Protein AF-A0A0R1Y4G4-F1 (afdb_monomer)

Sequence (71 aa):
MENIDVEVNELKGKSIPTWEVIIPNKKSIGLIEKVDGRYRATTTKTSNVLFAKSLESSINDLLSYFALHEK

Foldseek 3Di:
DDDFDKDWAFDPPDPFTKIWIAGPPPGTQWMWTCDPQWIWTAGPPPRDIDIDNDPVVSNVVSVVCCVVPPD

pLDDT: mean 90.78, std 9.66, range [49.31, 98.25]

Secondary structure (DSSP, 8-state):
------EEEE-TT-SS-EEEEEETTTEEEEEEEEETTEEEEEETTT--EEEESSHHHHHHHHHHHHHHH--

Mean predicted aligned error: 3.95 Å

Structure (mmCIF, N/CA/C/O backbone):
data_AF-A0A0R1Y4G4-F1
#
_entry.id   AF-A0A0R1Y4G4-F1
#
loop_
_atom_site.group_PDB
_atom_site.id
_atom_site.type_symbol
_atom_site.label_atom_id
_atom_site.label_alt_id
_atom_site.label_comp_id
_atom_site.label_asym_id
_atom_site.label_entity_id
_atom_site.label_seq_id
_atom_site.pdbx_PDB_ins_code
_atom_site.Cartn_x
_atom_site.Cartn_y
_atom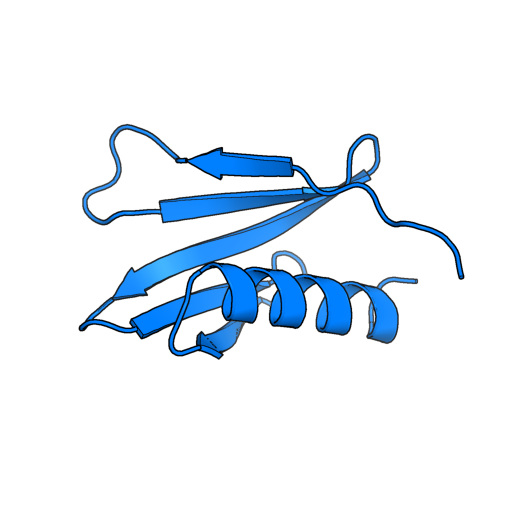_site.Cartn_z
_atom_site.occupancy
_atom_site.B_iso_or_equiv
_atom_site.auth_seq_id
_atom_site.auth_comp_id
_atom_site.auth_asym_id
_atom_site.auth_atom_id
_atom_site.pdbx_PDB_model_num
ATOM 1 N N . MET A 1 1 ? 23.381 5.158 -5.376 1.00 49.31 1 MET A N 1
ATOM 2 C CA . MET A 1 1 ? 21.974 4.927 -4.994 1.00 49.31 1 MET A CA 1
ATOM 3 C C . MET A 1 1 ? 21.151 5.845 -5.867 1.00 49.31 1 MET A C 1
ATOM 5 O O . MET A 1 1 ? 21.405 7.041 -5.845 1.00 49.31 1 MET A O 1
ATOM 9 N N . GLU A 1 2 ? 20.290 5.293 -6.715 1.00 59.78 2 GLU A N 1
ATOM 10 C CA . GLU A 1 2 ? 19.292 6.107 -7.413 1.00 59.78 2 GLU A CA 1
ATOM 11 C C . GLU A 1 2 ? 18.218 6.478 -6.394 1.00 59.78 2 GLU A C 1
ATOM 13 O O . GLU A 1 2 ? 17.709 5.600 -5.694 1.00 59.78 2 GLU A O 1
ATOM 18 N N . ASN A 1 3 ? 17.909 7.766 -6.281 1.00 66.88 3 ASN A N 1
ATOM 19 C CA . ASN A 1 3 ? 16.739 8.201 -5.534 1.00 66.88 3 ASN A CA 1
ATOM 20 C C . ASN A 1 3 ? 15.520 7.892 -6.404 1.00 66.88 3 ASN A C 1
ATOM 22 O O . ASN A 1 3 ? 15.451 8.332 -7.550 1.00 66.88 3 ASN A O 1
ATOM 26 N N . ILE A 1 4 ? 14.602 7.082 -5.884 1.00 73.88 4 ILE A N 1
ATOM 27 C CA . ILE A 1 4 ? 13.312 6.853 -6.528 1.00 73.88 4 ILE A CA 1
ATOM 28 C C . ILE A 1 4 ? 12.367 7.896 -5.951 1.00 73.88 4 ILE A C 1
ATOM 30 O O . ILE A 1 4 ? 12.026 7.827 -4.770 1.00 73.88 4 ILE A O 1
ATOM 34 N N . ASP A 1 5 ? 11.960 8.850 -6.780 1.00 84.69 5 ASP A N 1
ATOM 35 C CA . ASP A 1 5 ? 10.877 9.755 -6.420 1.00 84.69 5 ASP A CA 1
ATOM 36 C C . ASP A 1 5 ? 9.582 8.949 -6.281 1.00 84.69 5 ASP A C 1
ATOM 38 O O . ASP A 1 5 ? 9.280 8.067 -7.094 1.00 84.69 5 ASP A O 1
ATOM 42 N N . VAL A 1 6 ? 8.825 9.234 -5.226 1.00 90.31 6 VAL A N 1
ATOM 43 C CA . VAL A 1 6 ? 7.550 8.580 -4.940 1.00 90.31 6 VAL A CA 1
ATOM 44 C C . VAL A 1 6 ? 6.503 9.630 -4.611 1.00 90.31 6 VAL A C 1
ATOM 46 O O . VAL A 1 6 ? 6.740 10.548 -3.828 1.00 90.31 6 VAL A O 1
ATOM 49 N N . GLU A 1 7 ? 5.329 9.473 -5.206 1.00 94.69 7 GLU A N 1
ATOM 50 C CA . GLU A 1 7 ? 4.143 10.253 -4.890 1.00 94.69 7 GLU A CA 1
ATOM 51 C C . GLU A 1 7 ? 3.156 9.387 -4.113 1.00 94.69 7 GLU A C 1
ATOM 53 O O . GLU A 1 7 ? 2.929 8.218 -4.438 1.00 94.69 7 GLU A O 1
ATOM 58 N N . VAL A 1 8 ? 2.558 9.974 -3.078 1.00 96.06 8 VAL A N 1
ATOM 59 C CA . VAL A 1 8 ? 1.554 9.320 -2.238 1.00 96.06 8 VAL A CA 1
ATOM 60 C C . VAL A 1 8 ? 0.291 10.161 -2.280 1.00 96.06 8 VAL A C 1
ATOM 62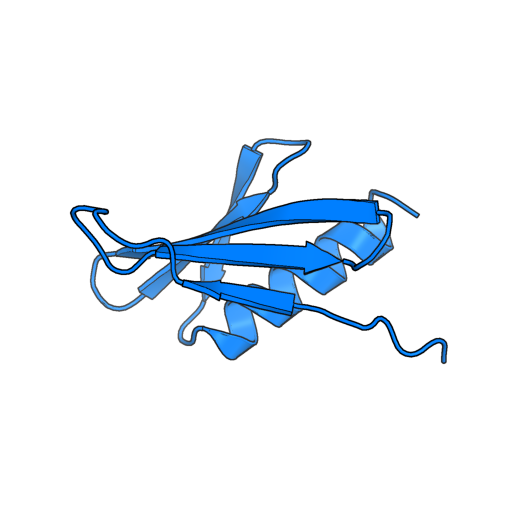 O O . VAL A 1 8 ? 0.239 11.255 -1.721 1.00 96.06 8 VAL A O 1
ATOM 65 N N . ASN A 1 9 ? -0.731 9.641 -2.951 1.00 95.81 9 ASN A N 1
ATOM 66 C CA . ASN A 1 9 ? -1.977 10.348 -3.205 1.00 95.81 9 ASN A CA 1
ATOM 67 C C . ASN A 1 9 ? -3.096 9.761 -2.348 1.00 95.81 9 ASN A C 1
ATOM 69 O O . ASN A 1 9 ? -3.442 8.590 -2.480 1.00 95.81 9 ASN A O 1
ATOM 73 N N . GLU A 1 10 ? -3.693 10.566 -1.471 1.00 96.88 10 GLU A N 1
ATOM 74 C CA . GLU A 1 10 ? -4.880 10.141 -0.728 1.00 96.88 10 GLU A CA 1
ATOM 75 C C . GLU A 1 10 ? -6.101 10.063 -1.657 1.00 96.88 10 GLU A C 1
ATOM 77 O O . GLU A 1 10 ? -6.472 11.037 -2.322 1.00 96.88 10 GLU A O 1
ATOM 82 N N . LEU A 1 11 ? -6.751 8.899 -1.688 1.00 96.75 11 LEU A N 1
ATOM 83 C CA . LEU A 1 11 ? -7.929 8.661 -2.511 1.00 96.75 11 LEU A CA 1
ATOM 84 C C . LEU A 1 11 ? -9.189 9.126 -1.778 1.00 96.75 11 LEU A C 1
ATOM 86 O O . LEU A 1 11 ? -9.675 8.490 -0.841 1.00 96.75 11 LEU A O 1
ATOM 90 N N . LYS A 1 12 ? -9.756 10.236 -2.252 1.00 94.38 12 LYS A N 1
ATOM 91 C CA . LYS A 1 12 ? -10.994 10.808 -1.710 1.00 94.38 12 LYS A CA 1
ATOM 92 C C . LYS A 1 12 ? -12.209 9.928 -2.034 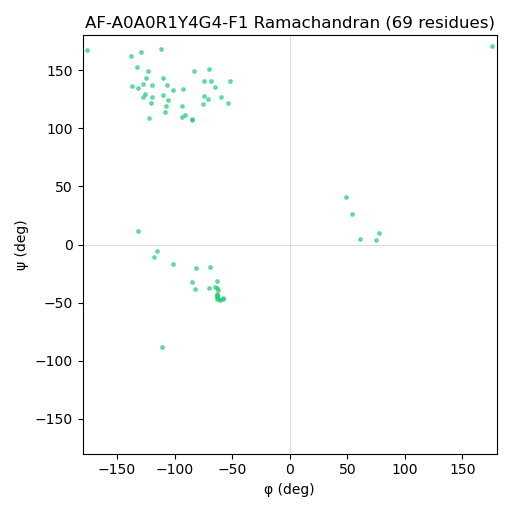1.00 94.38 12 LYS A C 1
ATOM 94 O O . LYS A 1 12 ? -12.251 9.248 -3.056 1.00 94.38 12 LYS A O 1
ATOM 99 N N . GLY A 1 13 ? -13.223 9.970 -1.166 1.00 93.38 13 GLY A N 1
ATOM 100 C CA . GLY A 1 13 ? -14.498 9.265 -1.369 1.00 93.38 13 GLY A CA 1
ATOM 101 C C . GLY A 1 13 ? -14.462 7.758 -1.084 1.00 93.38 13 GLY A C 1
ATOM 102 O O . GLY A 1 13 ? -15.422 7.057 -1.395 1.00 93.38 13 GLY A O 1
ATOM 103 N N . LYS A 1 14 ? -13.374 7.245 -0.499 1.00 94.62 14 LYS A N 1
ATOM 104 C CA . LYS A 1 14 ? -13.284 5.861 -0.020 1.00 94.62 14 LYS A CA 1
ATOM 105 C C . LYS A 1 14 ? -13.906 5.724 1.369 1.00 94.62 14 LYS A C 1
ATOM 107 O O . LYS A 1 14 ? -13.867 6.651 2.172 1.00 94.62 14 LYS A O 1
ATOM 112 N N . SER A 1 15 ? -14.467 4.549 1.653 1.00 94.25 15 SER A N 1
ATOM 113 C CA . SER A 1 15 ? -15.082 4.225 2.949 1.00 94.25 15 SER A CA 1
ATOM 114 C C . SER A 1 15 ? -14.067 4.106 4.088 1.00 94.25 15 SER A C 1
ATOM 116 O O . SER A 1 15 ? -14.440 4.195 5.254 1.00 94.25 15 SER A O 1
ATOM 118 N N . ILE A 1 16 ? -12.794 3.899 3.753 1.00 95.81 16 ILE A N 1
ATOM 119 C CA . ILE A 1 16 ? -11.666 3.861 4.682 1.00 95.81 16 ILE A CA 1
ATOM 120 C C . ILE A 1 16 ? -10.521 4.718 4.132 1.00 95.81 16 ILE A C 1
ATOM 122 O O . ILE A 1 16 ? -10.403 4.845 2.906 1.00 95.81 16 ILE A O 1
ATOM 126 N N . PRO A 1 17 ? -9.656 5.278 4.999 1.00 97.56 17 PRO A N 1
ATOM 127 C CA . PRO A 1 17 ? -8.469 5.995 4.553 1.00 97.56 17 PRO A CA 1
ATOM 128 C C . PRO A 1 17 ? -7.643 5.118 3.614 1.00 97.56 17 PRO A C 1
ATOM 130 O O . PRO A 1 17 ? -7.258 4.003 3.976 1.00 97.56 17 PRO A O 1
ATOM 133 N N . THR A 1 18 ? -7.433 5.613 2.400 1.00 98.00 18 THR A N 1
ATOM 134 C CA . THR A 1 18 ? -6.779 4.878 1.322 1.00 98.00 18 THR A CA 1
ATOM 135 C C . THR A 1 18 ? -5.812 5.803 0.604 1.00 98.00 18 THR A C 1
ATOM 137 O O . THR A 1 18 ? -6.167 6.933 0.275 1.00 98.00 18 THR A O 1
ATOM 140 N N . TRP A 1 19 ? -4.618 5.306 0.313 1.00 98.19 19 TRP A N 1
ATOM 141 C CA . TRP A 1 19 ? -3.588 6.011 -0.434 1.00 98.19 19 TRP A CA 1
ATOM 142 C C . TRP A 1 19 ? -3.156 5.185 -1.634 1.00 98.19 19 TRP A C 1
ATOM 144 O O . TRP A 1 19 ? -3.060 3.962 -1.560 1.00 98.19 19 TRP A O 1
ATOM 154 N N . GLU A 1 20 ? -2.872 5.861 -2.732 1.00 97.12 20 GLU A N 1
ATOM 155 C CA . GLU A 1 20 ? -2.199 5.295 -3.887 1.00 97.12 20 GLU A CA 1
ATOM 156 C C . GLU A 1 20 ? -0.733 5.716 -3.877 1.00 97.12 20 GLU A C 1
ATOM 158 O O . GLU A 1 20 ? -0.422 6.892 -3.678 1.00 97.12 20 GLU A O 1
ATOM 163 N N . VAL A 1 21 ? 0.162 4.753 -4.092 1.00 96.69 21 VAL A N 1
ATOM 164 C CA . VAL A 1 21 ? 1.602 4.994 -4.185 1.00 96.69 21 VAL A CA 1
ATOM 165 C C . VAL A 1 21 ? 2.029 4.880 -5.641 1.00 96.69 21 VAL A C 1
ATOM 167 O O . VAL A 1 21 ? 1.808 3.853 -6.286 1.00 96.69 21 VAL A O 1
ATOM 170 N N . ILE A 1 22 ? 2.655 5.935 -6.157 1.00 94.50 22 ILE A N 1
ATOM 171 C CA . ILE A 1 22 ? 3.002 6.090 -7.570 1.00 94.50 22 ILE A CA 1
ATOM 172 C C . ILE A 1 22 ? 4.487 6.411 -7.694 1.00 94.50 22 ILE A C 1
ATOM 174 O O . ILE A 1 22 ? 5.018 7.232 -6.951 1.00 94.50 22 ILE A O 1
ATOM 178 N N . ILE A 1 23 ? 5.150 5.791 -8.670 1.00 90.50 23 ILE A N 1
ATOM 179 C CA . ILE A 1 23 ? 6.454 6.267 -9.139 1.00 90.50 23 ILE A CA 1
ATOM 180 C C . ILE A 1 23 ? 6.200 7.189 -10.338 1.00 90.50 23 ILE A C 1
ATOM 182 O O . ILE A 1 23 ? 5.647 6.708 -11.342 1.00 90.50 23 ILE A O 1
ATOM 186 N N . PRO A 1 24 ? 6.583 8.481 -10.270 1.00 86.00 24 PRO A N 1
ATOM 187 C CA . PRO A 1 24 ? 6.395 9.429 -11.360 1.00 86.00 24 PRO A CA 1
ATOM 188 C C . PRO A 1 24 ? 6.948 8.889 -12.679 1.00 86.00 24 PRO A C 1
ATOM 190 O O . PRO A 1 24 ? 7.991 8.235 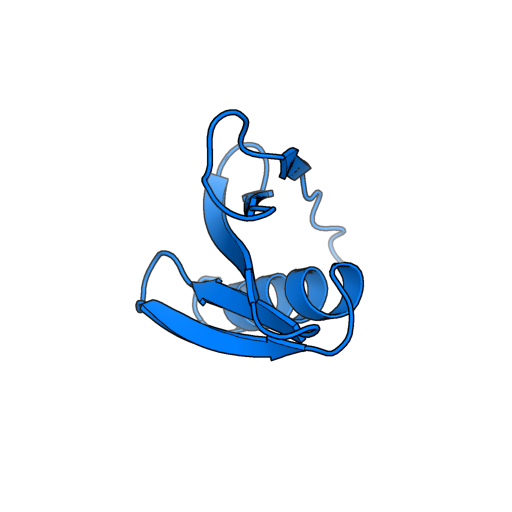-12.716 1.00 86.00 24 PRO A O 1
ATOM 193 N N . ASN A 1 25 ? 6.234 9.142 -13.776 1.00 81.88 25 ASN A N 1
ATOM 194 C CA . ASN A 1 25 ? 6.576 8.670 -15.127 1.00 81.88 25 ASN A CA 1
ATOM 195 C C . ASN A 1 25 ? 6.639 7.140 -15.311 1.00 81.88 25 ASN A C 1
ATOM 197 O O . ASN A 1 25 ? 6.998 6.676 -16.393 1.00 81.88 25 ASN A O 1
ATOM 201 N N . LYS A 1 26 ? 6.286 6.344 -14.292 1.00 77.06 26 LYS A N 1
ATOM 202 C CA . LYS A 1 26 ? 6.124 4.892 -14.417 1.00 77.06 26 LYS A CA 1
ATOM 203 C C . LYS A 1 26 ? 4.661 4.499 -14.286 1.00 77.06 26 LYS A C 1
ATOM 205 O O . LYS A 1 26 ? 3.980 4.346 -15.294 1.00 77.06 26 LYS A O 1
ATOM 210 N N . LYS A 1 27 ? 4.204 4.254 -13.058 1.00 86.38 27 LYS A N 1
ATOM 211 C CA . LYS A 1 27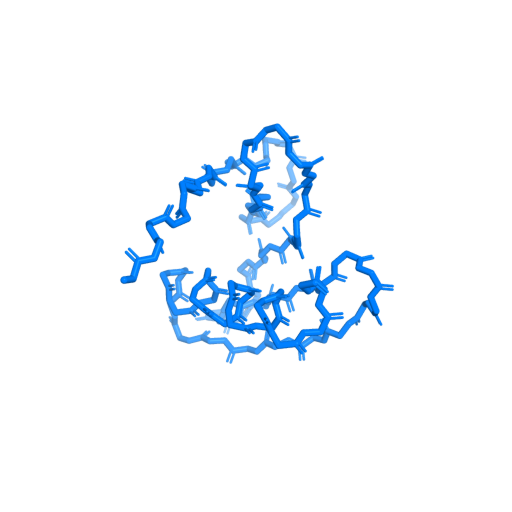 ? 2.869 3.725 -12.751 1.00 86.38 27 LYS A CA 1
ATOM 212 C C . LYS A 1 27 ? 2.637 3.664 -11.242 1.00 86.38 27 LYS A C 1
ATOM 214 O O . LYS A 1 27 ? 3.578 3.740 -10.451 1.00 86.38 27 LYS A O 1
ATOM 219 N N . SER A 1 28 ? 1.374 3.458 -10.880 1.00 92.38 28 SER A N 1
ATOM 220 C CA . SER A 1 28 ? 0.955 3.039 -9.543 1.00 92.38 28 SER A CA 1
ATOM 221 C C . SER A 1 28 ? 1.594 1.694 -9.181 1.00 92.38 28 SER A C 1
ATOM 223 O O . SER A 1 28 ? 1.498 0.730 -9.949 1.00 92.38 28 SER A O 1
ATOM 225 N N . ILE A 1 29 ? 2.267 1.631 -8.032 1.00 93.50 29 ILE A N 1
ATOM 226 C CA . ILE A 1 29 ? 2.954 0.425 -7.539 1.00 93.50 29 ILE A CA 1
ATOM 227 C C . ILE A 1 29 ? 2.156 -0.306 -6.454 1.00 93.50 29 ILE A C 1
ATOM 229 O O . ILE A 1 29 ? 2.391 -1.491 -6.203 1.00 93.50 29 ILE A O 1
ATOM 233 N N . GLY A 1 30 ? 1.177 0.368 -5.852 1.00 96.12 30 GLY A N 1
ATOM 234 C CA . GLY A 1 30 ? 0.239 -0.266 -4.943 1.00 96.12 30 GLY A CA 1
ATOM 235 C C . GLY A 1 30 ? -0.732 0.702 -4.285 1.00 96.12 30 GLY A C 1
ATOM 236 O O . GLY A 1 30 ? -0.594 1.924 -4.362 1.00 96.12 30 GLY A O 1
ATOM 237 N N . LEU A 1 31 ? -1.707 0.115 -3.599 1.00 97.44 31 LEU A N 1
ATOM 238 C CA . LEU A 1 31 ? -2.669 0.813 -2.753 1.00 97.44 31 LEU A CA 1
ATOM 239 C C . LEU A 1 31 ? -2.388 0.495 -1.290 1.00 97.44 31 LEU A C 1
ATOM 241 O O . LEU A 1 31 ? -2.046 -0.637 -0.960 1.00 97.44 31 LEU A O 1
ATOM 245 N N . ILE A 1 32 ? -2.568 1.475 -0.413 1.00 98.25 32 ILE A N 1
ATOM 246 C CA . ILE A 1 32 ? -2.468 1.311 1.033 1.00 98.25 32 ILE A CA 1
ATOM 247 C C . ILE A 1 32 ? -3.808 1.674 1.648 1.00 98.25 32 ILE A C 1
ATOM 249 O O . ILE A 1 32 ? -4.310 2.771 1.441 1.00 98.25 32 ILE A O 1
ATOM 253 N N . GLU A 1 33 ? -4.364 0.782 2.451 1.00 98.12 33 GLU A N 1
ATOM 254 C CA . GLU A 1 33 ? -5.629 0.985 3.149 1.00 98.12 33 GLU A CA 1
ATOM 255 C C . GLU A 1 33 ? -5.412 0.904 4.657 1.00 98.12 33 GLU A C 1
ATOM 257 O O . GLU A 1 33 ? -4.712 0.014 5.149 1.00 98.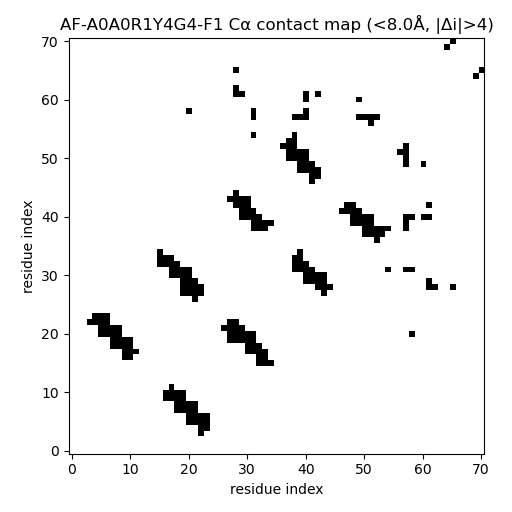12 33 GLU A O 1
ATOM 262 N N . LYS A 1 34 ? -6.034 1.806 5.420 1.00 97.25 34 LYS A N 1
ATOM 263 C CA . LYS A 1 34 ? -6.032 1.711 6.882 1.00 97.25 34 LYS A CA 1
ATOM 264 C C . LYS A 1 34 ? -7.160 0.789 7.341 1.00 97.25 34 LYS A C 1
ATOM 266 O O . LYS A 1 34 ? -8.326 1.175 7.311 1.00 97.25 34 LYS A O 1
ATOM 271 N N . VAL A 1 35 ? -6.802 -0.410 7.794 1.00 96.06 35 VAL A N 1
ATOM 272 C CA . VAL A 1 35 ? -7.734 -1.465 8.224 1.00 96.06 35 VAL A CA 1
ATOM 273 C C . VAL A 1 35 ? -7.341 -1.927 9.624 1.00 96.06 35 VAL A C 1
ATOM 275 O O . VAL A 1 35 ? -6.180 -2.254 9.860 1.00 96.06 35 VAL A O 1
ATOM 278 N N . ASP A 1 36 ? -8.289 -1.916 10.563 1.00 91.75 36 ASP A N 1
ATOM 279 C CA . ASP A 1 36 ? -8.114 -2.401 11.944 1.00 91.75 36 ASP A CA 1
ATOM 280 C C . ASP A 1 36 ? -6.853 -1.865 12.651 1.00 91.75 36 ASP A C 1
ATOM 282 O O . ASP A 1 36 ? -6.115 -2.582 13.328 1.00 91.75 36 ASP A O 1
ATOM 286 N N . GLY A 1 37 ? -6.563 -0.575 12.455 1.00 91.38 37 GLY A N 1
ATOM 287 C CA . GLY A 1 37 ? -5.404 0.094 13.057 1.00 91.38 37 GLY A CA 1
ATOM 288 C C . GLY A 1 37 ? -4.052 -0.240 12.415 1.00 91.38 37 GLY A C 1
ATOM 289 O O . GLY A 1 37 ? -3.028 0.258 12.880 1.00 91.38 37 GLY A O 1
ATOM 290 N N . ARG A 1 38 ? -4.031 -1.032 11.339 1.00 95.75 38 ARG A N 1
ATOM 291 C CA . ARG A 1 38 ? -2.849 -1.329 10.520 1.00 95.75 38 ARG A CA 1
ATOM 292 C C . ARG A 1 38 ? -2.978 -0.717 9.131 1.00 95.75 38 ARG A C 1
ATOM 294 O O . ARG A 1 38 ? -4.049 -0.272 8.727 1.00 95.75 38 ARG A O 1
ATOM 301 N N . TYR A 1 39 ? -1.870 -0.719 8.404 1.00 97.94 39 TYR A N 1
ATOM 302 C CA . TYR A 1 39 ? -1.812 -0.299 7.013 1.00 97.94 39 TYR A CA 1
ATOM 303 C C . TYR A 1 39 ? -1.615 -1.542 6.149 1.00 97.94 39 TYR A C 1
ATOM 305 O O . TYR A 1 39 ? -0.614 -2.246 6.285 1.00 97.94 39 TYR A O 1
ATOM 313 N N . ARG A 1 40 ? -2.622 -1.851 5.332 1.00 97.69 40 ARG A N 1
ATOM 314 C CA . ARG A 1 40 ? -2.632 -2.954 4.375 1.00 97.69 40 ARG A CA 1
ATOM 315 C C . ARG A 1 40 ? -2.169 -2.419 3.030 1.00 97.69 40 ARG A C 1
ATOM 317 O O . ARG A 1 40 ? -2.911 -1.675 2.398 1.00 97.69 40 ARG A O 1
ATOM 324 N N . ALA A 1 41 ? -0.980 -2.804 2.594 1.00 97.31 41 ALA A N 1
ATOM 325 C CA . ALA A 1 41 ? -0.490 -2.506 1.259 1.00 97.31 41 ALA A CA 1
ATOM 326 C C . ALA A 1 41 ? -0.835 -3.652 0.301 1.00 97.31 41 ALA A C 1
ATOM 328 O O . ALA A 1 41 ? -0.609 -4.815 0.628 1.00 97.31 41 ALA A O 1
ATOM 329 N N . THR A 1 42 ? -1.358 -3.328 -0.878 1.00 97.06 42 THR A N 1
ATOM 330 C CA . THR A 1 42 ? -1.659 -4.282 -1.951 1.00 97.06 42 THR A CA 1
ATOM 331 C C . THR A 1 42 ? -0.874 -3.891 -3.196 1.00 97.06 42 THR A C 1
ATOM 333 O O . THR A 1 42 ? -1.028 -2.774 -3.690 1.00 97.06 42 THR A O 1
ATOM 336 N N . THR A 1 43 ? -0.030 -4.790 -3.706 1.00 93.94 43 THR A N 1
ATOM 337 C CA . THR A 1 43 ? 0.790 -4.528 -4.899 1.00 93.94 43 THR A CA 1
ATOM 338 C C . THR A 1 43 ? -0.061 -4.563 -6.170 1.00 93.94 43 THR A C 1
ATOM 340 O O . THR A 1 43 ? -0.934 -5.418 -6.330 1.00 93.94 43 THR A O 1
ATOM 343 N N . THR A 1 44 ? 0.207 -3.667 -7.122 1.00 88.12 44 THR A N 1
ATOM 344 C CA . THR A 1 44 ? -0.617 -3.569 -8.342 1.00 88.12 44 THR A CA 1
ATOM 345 C C . THR A 1 44 ? -0.431 -4.765 -9.285 1.00 88.12 44 THR A C 1
ATOM 347 O O . THR A 1 44 ? -1.391 -5.217 -9.902 1.00 88.12 44 THR A O 1
ATOM 350 N N . LYS A 1 45 ? 0.793 -5.301 -9.415 1.00 84.56 45 LYS A N 1
ATOM 351 C CA . LYS A 1 45 ? 1.118 -6.342 -10.413 1.00 84.56 45 LYS A CA 1
ATOM 352 C C . LYS A 1 45 ? 0.753 -7.758 -9.975 1.00 84.56 45 LYS A C 1
ATOM 354 O O . LYS A 1 45 ? 0.354 -8.566 -10.807 1.00 84.56 45 LYS A O 1
ATOM 359 N N . THR A 1 46 ? 0.946 -8.072 -8.698 1.00 85.38 46 THR A N 1
ATOM 360 C CA . THR A 1 46 ? 0.793 -9.437 -8.165 1.00 85.38 46 THR A CA 1
ATOM 361 C C . THR A 1 46 ? -0.344 -9.566 -7.161 1.00 85.38 46 THR A C 1
ATOM 363 O O . THR A 1 46 ? -0.637 -10.679 -6.738 1.00 85.38 46 THR A O 1
ATOM 366 N N . SER A 1 47 ? -0.985 -8.454 -6.780 1.00 89.31 47 SER A N 1
ATOM 367 C CA . SER A 1 47 ? -2.003 -8.415 -5.721 1.00 89.31 47 SER A CA 1
ATOM 368 C C . SER A 1 47 ? -1.511 -9.010 -4.396 1.00 89.31 47 SER A C 1
ATOM 370 O O . SER A 1 47 ? -2.305 -9.479 -3.583 1.00 89.31 47 SER A O 1
ATOM 372 N N . ASN A 1 48 ? -0.194 -8.979 -4.166 1.00 92.44 48 A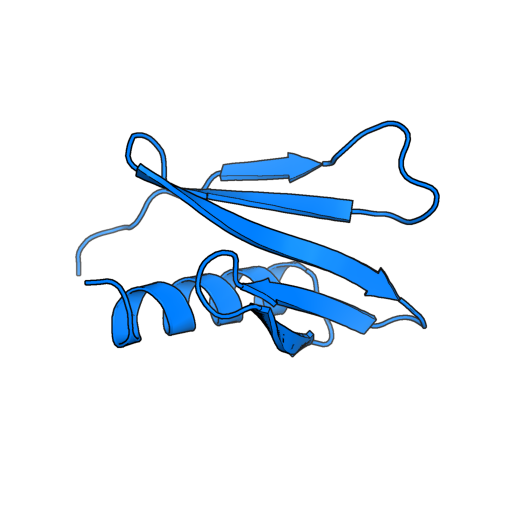SN A N 1
ATOM 373 C CA . ASN A 1 48 ? 0.392 -9.393 -2.902 1.00 92.44 48 ASN A CA 1
ATOM 374 C C . ASN A 1 48 ? 0.002 -8.399 -1.815 1.00 92.44 48 ASN A C 1
ATOM 376 O O . ASN A 1 48 ? -0.003 -7.188 -2.043 1.00 92.44 48 ASN A O 1
ATOM 380 N N . VAL A 1 49 ? -0.282 -8.927 -0.628 1.00 95.00 49 VAL A N 1
ATOM 381 C CA . VAL A 1 49 ? -0.719 -8.140 0.522 1.00 95.00 49 VAL A CA 1
ATOM 382 C C . VAL A 1 49 ? 0.375 -8.119 1.582 1.00 95.00 49 VAL A C 1
ATOM 384 O O . VAL A 1 49 ? 0.870 -9.165 1.999 1.00 95.00 49 VAL A O 1
ATOM 387 N N . LEU A 1 50 ? 0.727 -6.919 2.032 1.00 93.75 50 LEU A N 1
ATOM 388 C CA . LEU A 1 50 ? 1.695 -6.654 3.093 1.00 93.75 50 LEU A CA 1
ATOM 389 C C . LEU A 1 50 ? 1.007 -5.835 4.191 1.00 93.75 50 LEU A C 1
ATOM 391 O O . LEU A 1 50 ? 0.085 -5.064 3.920 1.00 93.75 50 LEU A O 1
ATOM 395 N N . PHE A 1 51 ? 1.438 -6.003 5.440 1.00 95.94 51 PHE A N 1
ATOM 396 C CA . PHE A 1 51 ? 0.879 -5.270 6.574 1.00 95.94 51 PHE A CA 1
ATOM 397 C C . PHE A 1 51 ? 1.975 -4.561 7.351 1.00 95.94 51 PHE A C 1
ATOM 399 O O . PHE A 1 51 ? 2.914 -5.205 7.816 1.00 95.94 51 PHE A O 1
ATOM 406 N N . ALA A 1 52 ? 1.780 -3.268 7.600 1.00 96.38 52 ALA A N 1
ATOM 407 C CA . ALA A 1 52 ? 2.687 -2.480 8.418 1.00 96.38 52 ALA A CA 1
ATOM 408 C C . ALA A 1 52 ? 1.965 -1.701 9.524 1.00 96.38 52 ALA A C 1
ATOM 410 O O . ALA A 1 52 ? 0.739 -1.544 9.547 1.00 96.38 52 ALA A O 1
ATOM 411 N N . LYS A 1 53 ? 2.762 -1.210 10.478 1.00 95.62 53 LYS A N 1
ATOM 412 C CA . LYS A 1 53 ? 2.288 -0.421 11.627 1.00 95.62 53 LYS A CA 1
ATOM 413 C C . LYS A 1 53 ? 2.066 1.057 11.289 1.00 95.62 53 LYS A C 1
ATOM 415 O O . LYS A 1 53 ? 1.344 1.735 12.013 1.00 95.62 53 LYS A O 1
ATOM 420 N N . SER A 1 54 ? 2.668 1.555 10.211 1.00 97.31 54 SER A N 1
ATOM 421 C CA . SER A 1 54 ? 2.549 2.943 9.759 1.00 97.31 54 SER A CA 1
ATOM 422 C C . SER A 1 54 ? 2.396 3.025 8.238 1.00 97.31 54 SER A C 1
ATOM 424 O O . SER A 1 54 ? 2.712 2.075 7.512 1.00 97.31 54 SER A O 1
ATOM 426 N N . LEU A 1 55 ? 1.918 4.181 7.770 1.00 96.19 55 LEU A N 1
ATOM 427 C CA . LEU A 1 55 ? 1.827 4.501 6.346 1.00 96.19 55 LEU A CA 1
ATOM 428 C C . LEU A 1 55 ? 3.216 4.498 5.698 1.00 96.19 55 LEU A C 1
ATOM 430 O O . LEU A 1 55 ? 3.410 3.854 4.675 1.00 96.19 55 LEU A O 1
ATOM 434 N N . GLU A 1 56 ? 4.191 5.145 6.340 1.00 95.81 56 GLU A N 1
ATOM 435 C CA . GLU A 1 56 ? 5.580 5.213 5.872 1.00 95.81 56 GLU A CA 1
ATOM 436 C C . GLU A 1 56 ? 6.204 3.823 5.701 1.00 95.81 56 GLU A C 1
ATOM 438 O O . GLU A 1 56 ? 6.778 3.529 4.655 1.00 95.81 56 GLU A O 1
ATOM 443 N N . SER A 1 57 ? 6.031 2.926 6.678 1.00 96.62 57 SER A N 1
ATOM 444 C CA . SER A 1 57 ? 6.523 1.552 6.546 1.00 96.62 57 SER A CA 1
ATOM 445 C C . SER A 1 57 ? 5.849 0.815 5.386 1.00 96.62 57 SER A C 1
ATOM 447 O O . SER A 1 57 ? 6.535 0.129 4.641 1.00 96.62 57 SER A O 1
ATOM 449 N N . SER A 1 58 ? 4.544 1.013 5.169 1.00 97.25 58 SER A N 1
ATOM 450 C CA . SER A 1 58 ? 3.841 0.406 4.025 1.00 97.25 58 SER A CA 1
ATOM 451 C C . SER A 1 58 ? 4.333 0.935 2.675 1.00 97.25 58 SER A C 1
ATOM 453 O O . SER A 1 58 ? 4.424 0.173 1.715 1.00 97.25 58 SER A O 1
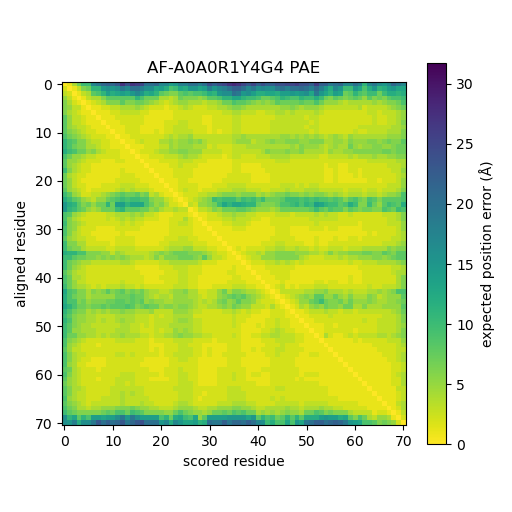ATOM 455 N N . ILE A 1 59 ? 4.667 2.227 2.586 1.00 95.94 59 ILE A N 1
ATOM 456 C CA . ILE A 1 59 ? 5.266 2.820 1.381 1.00 95.94 59 ILE A CA 1
ATOM 457 C C . ILE A 1 59 ? 6.636 2.184 1.117 1.00 95.94 59 ILE A C 1
ATOM 459 O O . ILE A 1 59 ? 6.907 1.753 -0.003 1.00 95.94 59 ILE A O 1
ATOM 463 N N . ASN A 1 60 ? 7.474 2.061 2.150 1.00 94.69 60 ASN A N 1
ATOM 464 C CA . ASN A 1 60 ? 8.793 1.435 2.039 1.00 94.69 60 ASN A CA 1
ATOM 465 C C . ASN A 1 60 ? 8.709 -0.047 1.645 1.00 94.69 60 ASN A C 1
ATOM 467 O O . ASN A 1 60 ? 9.521 -0.511 0.842 1.00 94.69 60 ASN A O 1
ATOM 471 N N . ASP A 1 61 ? 7.714 -0.775 2.150 1.00 94.25 61 ASP A N 1
ATOM 472 C CA . ASP A 1 61 ? 7.453 -2.163 1.766 1.00 94.25 61 ASP A CA 1
ATOM 473 C C . ASP A 1 61 ? 7.081 -2.272 0.275 1.00 94.25 61 ASP A C 1
ATOM 475 O O . ASP A 1 61 ? 7.639 -3.108 -0.442 1.00 94.25 61 ASP A O 1
ATOM 479 N N . LEU A 1 62 ? 6.204 -1.390 -0.229 1.00 94.31 62 LEU A N 1
ATOM 480 C CA . LEU A 1 62 ? 5.846 -1.335 -1.654 1.00 94.31 62 LEU A CA 1
ATOM 481 C C . LEU A 1 62 ? 7.045 -0.985 -2.542 1.00 94.31 62 LEU A C 1
ATOM 483 O O . LEU A 1 62 ? 7.247 -1.622 -3.577 1.00 94.31 62 LEU A O 1
ATOM 487 N N . LEU A 1 63 ? 7.860 -0.007 -2.139 1.00 92.25 63 LEU A N 1
ATOM 488 C CA . LEU A 1 63 ? 9.070 0.380 -2.870 1.00 92.25 63 LEU A CA 1
ATOM 489 C C . LEU A 1 63 ? 10.091 -0.760 -2.913 1.00 92.25 63 LEU A C 1
ATOM 491 O O . LEU A 1 63 ? 10.663 -1.038 -3.968 1.00 92.25 63 LEU A O 1
ATOM 495 N N . SER A 1 64 ? 10.287 -1.451 -1.788 1.00 91.00 64 SER A N 1
ATOM 496 C CA . SER A 1 64 ? 11.189 -2.602 -1.698 1.00 91.00 64 SER A CA 1
ATOM 497 C C . SER A 1 64 ? 10.713 -3.740 -2.598 1.00 91.00 64 SER A C 1
ATOM 499 O O . SER A 1 64 ? 11.501 -4.309 -3.352 1.00 91.00 64 SER A O 1
ATOM 501 N N . TYR A 1 65 ? 9.409 -4.030 -2.579 1.00 90.81 65 TYR A N 1
ATOM 502 C CA . TYR A 1 65 ? 8.809 -5.033 -3.451 1.00 90.81 65 TYR A CA 1
ATOM 503 C C . TYR A 1 65 ? 8.988 -4.676 -4.934 1.00 90.81 65 TYR A C 1
ATOM 505 O O . TYR A 1 65 ? 9.432 -5.510 -5.725 1.00 90.81 65 TYR A O 1
ATOM 513 N N . PHE A 1 66 ? 8.700 -3.427 -5.309 1.00 88.69 66 PHE A N 1
ATOM 514 C CA . PHE A 1 66 ? 8.892 -2.932 -6.671 1.00 88.69 66 PHE A CA 1
ATOM 515 C C . PHE A 1 66 ? 10.353 -3.073 -7.125 1.00 88.69 66 PHE A C 1
ATOM 517 O O . PHE A 1 66 ? 10.617 -3.601 -8.204 1.00 88.69 66 PHE A O 1
ATOM 524 N N . ALA A 1 67 ? 11.312 -2.673 -6.286 1.00 87.00 67 ALA A N 1
ATOM 525 C CA . ALA A 1 67 ? 12.736 -2.754 -6.604 1.00 87.00 67 ALA A CA 1
ATOM 526 C C . ALA A 1 67 ? 13.238 -4.197 -6.801 1.00 87.00 67 ALA A C 1
ATOM 528 O O . ALA A 1 67 ? 14.153 -4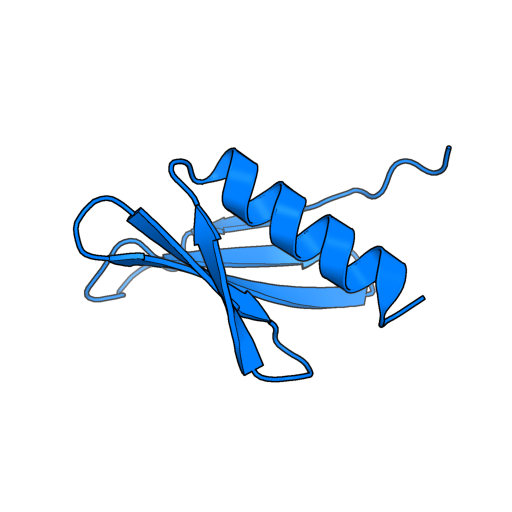.415 -7.594 1.00 87.00 67 ALA A O 1
ATOM 529 N N . LEU A 1 68 ? 12.652 -5.173 -6.098 1.00 87.19 68 LEU A N 1
ATOM 530 C CA . LEU A 1 68 ? 13.040 -6.586 -6.176 1.00 87.19 68 LEU A CA 1
ATOM 531 C C . LEU A 1 68 ? 12.380 -7.345 -7.335 1.00 87.19 68 LEU A C 1
ATOM 533 O O . LEU A 1 68 ? 12.979 -8.276 -7.868 1.00 87.19 68 LEU A O 1
ATOM 537 N N . HIS A 1 69 ? 11.151 -6.983 -7.712 1.00 83.56 69 HIS A N 1
ATOM 538 C CA . HIS A 1 69 ? 10.324 -7.788 -8.624 1.00 83.56 69 HIS A CA 1
ATOM 539 C C . HIS A 1 69 ? 9.955 -7.097 -9.944 1.00 83.56 69 HIS A C 1
ATOM 541 O O . HIS A 1 69 ? 9.402 -7.739 -10.844 1.00 83.56 69 HIS A O 1
ATOM 547 N N . GLU A 1 70 ? 10.206 -5.794 -10.067 1.00 72.44 70 GLU A N 1
ATOM 548 C CA . GLU A 1 70 ? 9.774 -4.992 -11.217 1.00 72.44 70 GLU A CA 1
ATOM 549 C C . GLU A 1 70 ? 10.872 -4.112 -11.827 1.00 72.44 70 GLU A C 1
ATOM 551 O O . GLU A 1 70 ? 10.557 -3.252 -12.655 1.00 72.44 70 GLU A O 1
ATOM 556 N N . LYS A 1 71 ? 12.136 -4.319 -11.441 1.00 59.94 71 LYS A N 1
ATOM 557 C CA . LYS A 1 71 ? 13.274 -3.639 -12.068 1.00 59.94 71 LYS A CA 1
ATOM 558 C C . LYS A 1 71 ? 13.526 -4.126 -13.493 1.00 59.94 71 LYS A C 1
ATOM 560 O O . LYS A 1 71 ? 13.398 -5.348 -13.730 1.00 59.94 71 LYS A O 1
#

Radius of gyration: 11.57 Å; Cα contacts (8 Å, |Δi|>4): 125; chains: 1; bounding box: 37×20×28 Å

InterPro domains:
  IPR021351 Protein of unknown function DUF2969 [PF11184] (2-69)

Solvent-accessible surface area (backbone atoms only — not comparable to full-atom values): 4188 Å² total; per-residue (Å²): 132,86,84,78,68,72,48,77,44,76,50,80,94,53,98,47,64,33,34,39,35,29,35,78,100,74,48,71,52,28,40,36,34,57,52,97,86,28,20,41,25,34,34,63,89,76,64,49,76,47,78,27,84,39,66,68,54,29,51,52,50,47,52,52,49,43,63,76,76,67,110

Organism: NCBI:txid1423754

Nearest PDB structures (foldseek):
  8j78-assembly1_C  TM=5.047E-01  e=3.372E+00  Homo sapiens
  8xl6-assembly1_G  TM=5.956E-01  e=9.526E+00  Homo sapiens